Protein AF-A0A562MKD2-F1 (afdb_monomer_lite)

Organism: NCBI:txid39844

Foldseek 3Di:
DPDPDPPVCVLVVCVVVVQVQCNVCVVVLVVVCVVVVHDPVVSVVVSVVRSVVVVVVVVVVVVVVVVVVVVVVVVD

Radius of gyration: 17.89 Å; chains: 1; bounding box: 30×24×55 Å

Structure (mmCIF, N/CA/C/O backbone):
data_AF-A0A562MKD2-F1
#
_entry.id   AF-A0A562MKD2-F1
#
loop_
_atom_site.group_PDB
_atom_site.id
_atom_site.type_symbol
_atom_site.label_atom_id
_atom_site.label_alt_id
_atom_site.label_comp_id
_atom_site.label_asym_id
_atom_site.label_entity_id
_atom_site.label_seq_id
_atom_site.pdbx_PDB_ins_code
_atom_site.Cartn_x
_atom_site.Cartn_y
_atom_site.Cartn_z
_atom_site.occupancy
_atom_site.B_iso_or_equiv
_atom_site.auth_seq_id
_atom_site.auth_comp_id
_atom_site.auth_asym_id
_atom_site.auth_atom_id
_atom_site.pdbx_PDB_model_num
ATOM 1 N N . MET A 1 1 ? -11.277 -13.562 18.345 1.00 36.41 1 MET A N 1
ATOM 2 C CA . MET A 1 1 ? -10.386 -14.320 17.441 1.00 36.41 1 MET A CA 1
ATOM 3 C C . MET A 1 1 ? -9.357 -13.341 16.901 1.00 36.41 1 MET A C 1
ATOM 5 O O . MET A 1 1 ? -9.644 -12.642 15.941 1.00 36.41 1 MET A O 1
ATOM 9 N N . THR A 1 2 ? -8.218 -13.182 17.575 1.00 46.38 2 THR A N 1
ATOM 10 C CA . THR A 1 2 ? -7.117 -12.370 17.046 1.00 46.38 2 THR A CA 1
ATOM 11 C C . THR A 1 2 ? -6.386 -13.229 16.024 1.00 46.38 2 THR A C 1
ATOM 13 O O . THR A 1 2 ? -5.831 -14.273 16.356 1.00 46.38 2 THR A O 1
ATOM 16 N N . VAL A 1 3 ? -6.467 -12.856 14.749 1.00 61.03 3 VAL A N 1
ATOM 17 C CA . VAL A 1 3 ? -5.663 -13.503 13.712 1.00 61.03 3 VAL A CA 1
ATOM 18 C C . VAL A 1 3 ? -4.212 -13.163 14.041 1.00 61.03 3 VAL A C 1
ATOM 20 O O . VAL A 1 3 ? -3.842 -11.992 14.003 1.00 61.03 3 VAL A O 1
ATOM 23 N N . GLN A 1 4 ? -3.406 -14.151 14.441 1.00 62.66 4 GLN A N 1
ATOM 24 C CA . GLN A 1 4 ? -1.965 -13.947 14.571 1.00 62.66 4 GLN A CA 1
ATOM 25 C C . GLN A 1 4 ? -1.416 -13.649 13.177 1.00 62.66 4 GLN A C 1
ATOM 27 O O . GLN A 1 4 ? -1.294 -14.542 12.339 1.00 62.66 4 GLN A O 1
ATOM 32 N N . VAL A 1 5 ? -1.136 -12.375 12.922 1.00 68.69 5 VAL A N 1
ATOM 33 C CA . VAL A 1 5 ? -0.482 -11.944 11.693 1.00 68.69 5 VAL A CA 1
ATOM 34 C C . VAL A 1 5 ? 1.000 -12.260 11.835 1.00 68.69 5 VAL A C 1
ATOM 36 O O . VAL A 1 5 ? 1.705 -11.670 12.650 1.00 68.69 5 VAL A O 1
ATOM 39 N N . ASP A 1 6 ? 1.464 -13.228 11.053 1.00 79.38 6 ASP A N 1
ATOM 40 C CA . ASP A 1 6 ? 2.883 -13.534 10.928 1.00 79.38 6 ASP A CA 1
ATOM 41 C C . ASP A 1 6 ? 3.528 -12.490 10.011 1.00 79.38 6 ASP A C 1
ATOM 43 O O . ASP A 1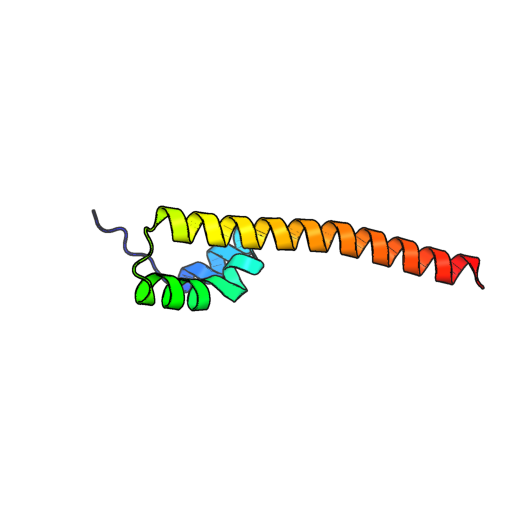 6 ? 3.503 -12.596 8.781 1.00 79.38 6 ASP A O 1
ATOM 47 N N . VAL A 1 7 ? 4.071 -11.444 10.630 1.00 78.38 7 VAL A N 1
ATOM 48 C CA . VAL A 1 7 ? 4.685 -10.305 9.936 1.00 78.38 7 VAL A CA 1
ATOM 49 C C . VAL A 1 7 ? 5.867 -10.745 9.063 1.00 78.38 7 VAL A C 1
ATOM 51 O O . VAL A 1 7 ? 6.135 -10.127 8.037 1.00 78.38 7 VAL A O 1
ATOM 54 N N . HIS A 1 8 ? 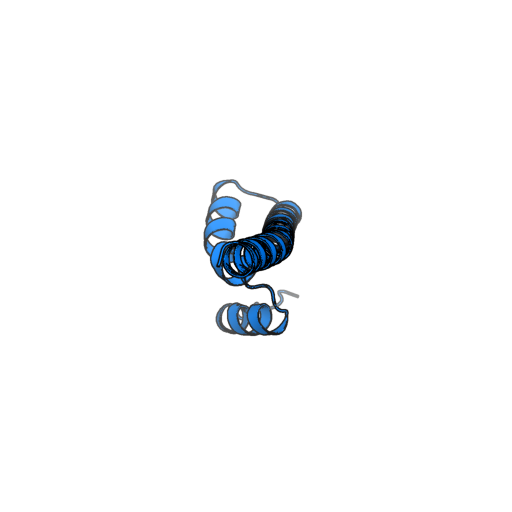6.526 -11.864 9.385 1.00 81.81 8 HIS A N 1
ATOM 55 C CA . HIS A 1 8 ? 7.625 -12.404 8.580 1.00 81.81 8 HIS A CA 1
ATOM 56 C C . HIS A 1 8 ? 7.144 -13.079 7.288 1.00 81.81 8 HIS A C 1
ATOM 58 O O . HIS A 1 8 ? 7.887 -13.128 6.308 1.00 81.81 8 HIS A O 1
ATOM 64 N N . LYS A 1 9 ? 5.896 -13.565 7.245 1.00 86.94 9 LYS A N 1
ATOM 65 C CA . LYS A 1 9 ? 5.272 -14.096 6.017 1.00 86.94 9 LYS A CA 1
ATOM 66 C C . LYS A 1 9 ? 4.718 -13.005 5.113 1.00 86.94 9 LYS A C 1
ATOM 68 O O . LYS A 1 9 ? 4.525 -13.244 3.922 1.00 86.94 9 LYS A O 1
ATOM 73 N N . LEU A 1 10 ? 4.478 -11.819 5.660 1.00 84.94 10 LEU A N 1
ATOM 74 C CA . LEU A 1 10 ? 3.830 -10.719 4.957 1.00 84.94 10 LEU A CA 1
ATOM 75 C C . LEU A 1 10 ? 4.574 -10.314 3.665 1.00 84.94 10 LEU A C 1
ATOM 77 O O . LEU A 1 10 ? 3.918 -10.259 2.625 1.00 84.94 10 LEU A O 1
ATOM 81 N N . PRO A 1 11 ? 5.918 -10.168 3.634 1.00 83.81 11 PRO A N 1
ATOM 82 C CA . PRO A 1 11 ? 6.646 -9.893 2.393 1.00 83.81 11 PRO A CA 1
ATOM 83 C C . PRO A 1 11 ? 6.465 -10.988 1.336 1.00 83.81 11 PRO A C 1
ATOM 85 O O . PRO A 1 11 ? 6.220 -10.681 0.173 1.00 83.81 11 PRO A O 1
ATOM 88 N N . VAL A 1 12 ? 6.514 -12.262 1.742 1.00 88.62 12 VAL A N 1
ATOM 89 C CA . VAL A 1 12 ? 6.349 -13.413 0.837 1.00 88.62 12 VAL A CA 1
ATOM 90 C C . VAL A 1 12 ? 4.950 -13.419 0.215 1.00 88.62 12 VAL A C 1
ATOM 92 O O . VAL A 1 12 ? 4.801 -13.622 -0.990 1.00 88.62 12 VAL A O 1
ATOM 95 N N . MET A 1 13 ? 3.920 -13.143 1.019 1.00 88.56 13 MET A N 1
ATOM 96 C CA . MET A 1 13 ? 2.536 -13.045 0.551 1.00 88.56 13 MET A CA 1
ATOM 97 C C . MET A 1 13 ? 2.339 -11.868 -0.412 1.00 88.56 13 MET A C 1
ATOM 99 O O . MET A 1 13 ? 1.707 -12.031 -1.454 1.00 88.56 13 MET A O 1
ATOM 103 N N . LEU A 1 14 ? 2.908 -10.698 -0.106 1.00 88.69 14 LEU A N 1
ATOM 104 C CA . LEU A 1 14 ? 2.828 -9.517 -0.972 1.00 88.69 14 LEU A CA 1
ATOM 105 C C . LEU A 1 14 ? 3.545 -9.735 -2.311 1.00 88.69 14 LEU A C 1
ATOM 107 O O . LEU A 1 14 ? 3.019 -9.348 -3.358 1.00 88.69 14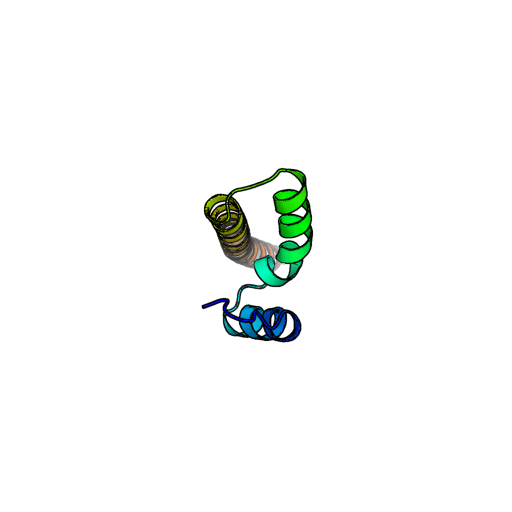 LEU A O 1
ATOM 111 N N . THR A 1 15 ? 4.695 -10.417 -2.305 1.00 86.69 15 THR A N 1
ATOM 112 C CA . THR A 1 15 ? 5.380 -10.827 -3.537 1.00 86.69 15 THR A CA 1
ATOM 113 C C . THR A 1 15 ? 4.510 -11.783 -4.361 1.00 86.69 15 THR A C 1
ATOM 115 O O . THR A 1 15 ? 4.348 -11.569 -5.563 1.00 86.69 15 THR A O 1
ATOM 118 N N . ALA A 1 16 ? 3.893 -12.794 -3.735 1.00 89.12 16 ALA A N 1
ATOM 119 C CA . ALA A 1 16 ? 3.012 -13.746 -4.420 1.00 89.12 16 ALA A CA 1
ATOM 120 C C . ALA A 1 16 ? 1.768 -13.076 -5.037 1.00 89.12 16 ALA A C 1
ATOM 122 O O . ALA A 1 16 ? 1.353 -13.431 -6.139 1.00 89.12 16 ALA A O 1
ATOM 123 N N . LEU A 1 17 ? 1.212 -12.062 -4.369 1.00 89.06 17 LEU A N 1
ATOM 124 C CA . LEU A 1 17 ? 0.093 -11.252 -4.867 1.00 89.06 17 LEU A CA 1
ATOM 125 C C . LEU A 1 17 ? 0.507 -10.203 -5.912 1.00 89.06 17 LEU A C 1
ATOM 127 O O . LEU A 1 17 ? -0.351 -9.513 -6.467 1.00 89.06 17 LEU A O 1
ATOM 131 N N . ARG A 1 18 ? 1.809 -10.089 -6.212 1.00 86.50 18 ARG A N 1
ATOM 132 C CA . ARG A 1 18 ? 2.381 -9.080 -7.116 1.00 86.50 18 ARG A CA 1
ATOM 133 C C . ARG A 1 18 ? 2.020 -7.657 -6.677 1.00 86.50 18 ARG A C 1
ATOM 135 O O . ARG A 1 18 ? 1.586 -6.847 -7.499 1.00 86.50 18 ARG A O 1
ATOM 142 N N . LEU A 1 19 ? 2.211 -7.373 -5.388 1.00 88.81 19 LEU A N 1
ATOM 143 C CA . LEU A 1 19 ? 2.025 -6.058 -4.769 1.00 88.81 19 LEU A CA 1
ATOM 144 C C . LEU A 1 19 ? 3.387 -5.460 -4.354 1.00 88.81 19 LEU A C 1
ATOM 146 O O . LEU A 1 19 ? 3.685 -5.353 -3.160 1.00 88.81 19 LEU A O 1
ATOM 150 N N . PRO A 1 20 ? 4.275 -5.136 -5.317 1.00 85.56 20 PRO A N 1
ATOM 151 C CA . PRO A 1 20 ? 5.626 -4.670 -5.016 1.00 85.56 20 PRO A CA 1
ATOM 152 C C . PRO A 1 20 ? 5.639 -3.325 -4.282 1.00 85.56 20 PRO A C 1
ATOM 154 O O . PRO A 1 20 ? 6.559 -3.066 -3.509 1.00 85.56 20 PRO A O 1
ATOM 157 N N . SER A 1 21 ? 4.638 -2.468 -4.497 1.00 88.00 21 SER A N 1
ATOM 158 C CA . SER A 1 21 ? 4.578 -1.160 -3.845 1.00 88.00 21 SER A CA 1
ATOM 159 C C . SER A 1 21 ? 4.056 -1.275 -2.421 1.00 88.00 21 SER A C 1
ATOM 161 O O . SER A 1 21 ? 4.611 -0.631 -1.536 1.00 88.00 21 SER A O 1
ATOM 163 N N . PHE A 1 22 ? 3.104 -2.180 -2.158 1.00 89.06 22 PHE A N 1
ATOM 164 C CA . PHE A 1 22 ? 2.789 -2.552 -0.772 1.00 89.06 22 PHE A CA 1
ATOM 165 C C . PHE A 1 22 ? 4.044 -3.040 -0.063 1.00 89.06 22 PHE A C 1
ATOM 167 O O . PHE A 1 22 ? 4.358 -2.536 1.005 1.00 89.06 22 PHE A O 1
ATOM 174 N N . GLN A 1 23 ? 4.784 -3.980 -0.659 1.00 86.56 23 GLN A N 1
ATOM 175 C CA . GLN A 1 23 ? 5.965 -4.572 -0.029 1.00 86.56 23 GLN A CA 1
ATOM 176 C C . GLN A 1 23 ? 7.023 -3.527 0.356 1.00 86.56 23 GLN A C 1
ATOM 178 O O . GLN A 1 23 ? 7.634 -3.665 1.412 1.00 86.56 23 GLN A O 1
ATOM 183 N N . GLY A 1 24 ? 7.223 -2.497 -0.471 1.00 87.06 24 GLY A N 1
ATOM 184 C CA . GLY A 1 24 ? 8.204 -1.442 -0.211 1.00 87.06 24 GLY A CA 1
ATOM 185 C C . GLY A 1 24 ? 7.765 -0.380 0.800 1.00 87.06 24 GLY A C 1
ATOM 186 O O . GLY A 1 24 ? 8.624 0.200 1.453 1.00 87.06 24 GLY A O 1
ATOM 187 N N . HIS A 1 25 ? 6.460 -0.124 0.943 1.00 88.69 25 HIS A N 1
ATOM 188 C CA . HIS A 1 25 ? 5.964 1.057 1.666 1.00 88.69 25 HIS A CA 1
ATOM 189 C C . HIS A 1 25 ? 5.048 0.751 2.859 1.00 88.69 25 HIS A C 1
ATOM 191 O O . HIS A 1 25 ? 4.712 1.663 3.611 1.00 88.69 25 HIS A O 1
ATOM 197 N N . TRP A 1 26 ? 4.637 -0.505 3.071 1.00 87.19 26 TRP A N 1
ATOM 198 C CA . TRP A 1 26 ? 3.666 -0.840 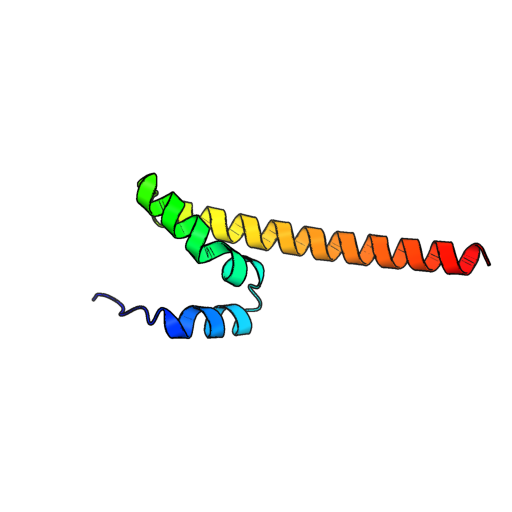4.119 1.00 87.19 26 TRP A CA 1
ATOM 199 C C . TRP A 1 26 ? 4.144 -0.526 5.541 1.00 87.19 26 TRP A C 1
ATOM 201 O O . TRP A 1 26 ? 3.315 -0.154 6.363 1.00 87.19 26 TRP A O 1
ATOM 211 N N . GLN A 1 27 ? 5.445 -0.652 5.834 1.00 88.50 27 GLN A N 1
ATOM 212 C CA . GLN A 1 27 ? 5.995 -0.372 7.169 1.00 88.50 27 GLN A CA 1
ATOM 213 C C . GLN A 1 27 ? 5.968 1.122 7.475 1.00 88.50 27 GLN A C 1
ATOM 215 O O . GLN A 1 27 ? 5.395 1.530 8.477 1.00 88.50 27 GLN A O 1
ATOM 220 N N . GLU A 1 28 ? 6.499 1.935 6.564 1.00 90.25 28 GLU A N 1
ATOM 221 C CA . GLU A 1 28 ? 6.533 3.392 6.714 1.00 90.25 28 GLU A CA 1
ATOM 222 C C . GLU A 1 28 ? 5.114 3.972 6.811 1.00 90.25 28 GLU A C 1
ATOM 224 O O . GLU A 1 28 ? 4.825 4.837 7.639 1.00 90.25 28 GLU A O 1
ATOM 229 N N . LEU A 1 29 ? 4.189 3.459 5.993 1.00 89.38 29 LEU A N 1
ATOM 230 C CA . LEU A 1 29 ? 2.797 3.886 6.049 1.00 89.38 29 LEU A CA 1
ATOM 231 C C . LEU A 1 29 ? 2.107 3.426 7.344 1.00 89.38 29 LEU A C 1
ATOM 233 O O . LEU A 1 29 ? 1.218 4.125 7.823 1.00 89.38 29 LEU A O 1
ATOM 237 N N . ALA A 1 30 ? 2.500 2.278 7.908 1.00 89.06 30 ALA A N 1
ATOM 238 C CA . ALA A 1 30 ? 1.966 1.779 9.174 1.00 89.06 30 ALA A CA 1
ATOM 239 C C . ALA A 1 30 ? 2.456 2.631 10.349 1.00 89.06 30 ALA A C 1
ATOM 241 O O . ALA A 1 30 ? 1.643 3.049 11.161 1.00 89.06 30 ALA A O 1
ATOM 242 N N . GLU A 1 31 ? 3.740 2.997 10.383 1.00 90.69 31 GLU A N 1
ATOM 243 C CA . GLU A 1 31 ? 4.290 3.901 11.404 1.00 90.69 31 GLU A CA 1
ATOM 244 C C . GLU A 1 31 ? 3.601 5.275 11.375 1.00 90.69 31 GLU A C 1
ATOM 246 O O . GLU A 1 31 ? 3.250 5.848 12.412 1.00 90.69 31 GLU A O 1
ATOM 251 N N . ARG A 1 32 ? 3.331 5.795 10.173 1.00 90.06 32 ARG A N 1
ATOM 252 C CA . ARG A 1 32 ? 2.554 7.028 9.994 1.00 90.06 32 ARG A CA 1
ATOM 253 C C . ARG A 1 32 ? 1.103 6.862 10.438 1.00 90.06 32 ARG A C 1
ATOM 255 O O . ARG A 1 32 ? 0.592 7.708 11.163 1.00 90.06 32 ARG A O 1
ATOM 262 N N . ALA A 1 33 ? 0.454 5.764 10.062 1.00 91.19 33 ALA A N 1
ATOM 263 C CA . ALA A 1 33 ? -0.914 5.470 10.474 1.00 91.19 33 ALA A CA 1
ATOM 264 C C . ALA A 1 33 ? -1.042 5.333 11.998 1.00 91.19 33 ALA A C 1
ATOM 266 O O . ALA A 1 33 ? -1.994 5.859 12.568 1.00 91.19 33 ALA A O 1
ATOM 267 N N . ASP A 1 34 ? -0.079 4.689 12.654 1.00 89.31 34 ASP A N 1
ATOM 268 C CA . ASP A 1 34 ? -0.056 4.520 14.106 1.00 89.31 34 ASP A CA 1
ATOM 269 C C . ASP A 1 34 ? 0.176 5.857 14.821 1.00 89.31 34 ASP A C 1
ATOM 271 O O . ASP A 1 34 ? -0.521 6.167 15.787 1.00 89.31 34 ASP A O 1
ATOM 275 N N . SER A 1 35 ? 1.100 6.688 14.325 1.00 90.44 35 SER A N 1
ATOM 276 C CA . SER A 1 35 ? 1.355 8.018 14.904 1.00 90.44 35 SER A CA 1
ATOM 277 C C . SER A 1 35 ? 0.182 8.990 14.733 1.00 90.44 35 SER A C 1
ATOM 279 O O . SER A 1 35 ? -0.104 9.779 15.632 1.00 90.44 35 SER A O 1
ATOM 281 N N . GLU A 1 36 ? -0.528 8.916 13.609 1.00 88.44 36 GLU A N 1
ATOM 282 C CA . GLU A 1 36 ? -1.689 9.758 13.310 1.00 88.44 36 GLU A CA 1
ATOM 283 C C . GLU A 1 36 ? -3.026 9.140 13.777 1.00 88.44 36 GLU A C 1
ATOM 285 O O . GLU A 1 36 ? -4.081 9.758 13.621 1.00 88.44 36 GLU A O 1
ATOM 290 N N . GLY A 1 37 ? -3.013 7.924 14.335 1.00 89.56 37 GLY A N 1
ATOM 291 C CA . GLY A 1 37 ? -4.211 7.223 14.810 1.00 89.56 37 GLY A CA 1
ATOM 292 C C . GLY A 1 37 ? -5.214 6.885 13.702 1.00 89.56 37 GLY A C 1
ATOM 293 O O . GLY A 1 37 ? -6.429 6.973 13.900 1.00 89.56 37 GLY A O 1
ATOM 294 N N . TRP A 1 38 ? -4.733 6.548 12.506 1.00 90.31 38 TRP A N 1
ATOM 295 C CA . TRP A 1 38 ? -5.593 6.250 11.366 1.00 90.31 38 TRP A CA 1
ATOM 296 C C . TRP A 1 38 ? -6.475 5.027 11.617 1.00 90.31 38 TRP A C 1
ATOM 298 O O . TRP A 1 38 ? -6.076 4.022 12.200 1.00 90.31 38 TRP A O 1
ATOM 308 N N . GLN A 1 39 ? -7.691 5.081 11.076 1.00 91.19 39 GLN A N 1
ATOM 309 C CA . GLN A 1 39 ? -8.551 3.906 11.012 1.00 91.19 39 GLN A CA 1
ATOM 310 C C . GLN A 1 39 ? -7.946 2.867 10.060 1.00 91.19 39 GLN A C 1
ATOM 312 O O . GLN A 1 39 ? -7.451 3.222 8.988 1.00 91.19 39 GLN A O 1
ATOM 317 N N . ALA A 1 40 ? -8.087 1.579 10.384 1.00 87.56 40 ALA A N 1
ATOM 318 C CA . ALA A 1 40 ? -7.589 0.485 9.544 1.00 87.56 40 ALA A CA 1
ATOM 319 C C . ALA A 1 40 ? -8.092 0.570 8.088 1.00 87.56 40 ALA A C 1
ATOM 321 O O . ALA A 1 40 ? -7.343 0.296 7.154 1.00 87.56 40 ALA A O 1
ATOM 322 N N . ALA A 1 41 ? -9.334 1.023 7.881 1.00 89.62 41 ALA A N 1
ATOM 323 C CA . ALA A 1 41 ? -9.891 1.249 6.547 1.00 89.62 41 ALA A CA 1
ATOM 324 C C . ALA A 1 41 ? -9.129 2.330 5.758 1.00 89.62 41 ALA A C 1
ATOM 326 O O . ALA A 1 41 ? -8.880 2.157 4.568 1.00 89.62 41 ALA A O 1
ATOM 327 N N . ARG A 1 42 ? -8.716 3.421 6.420 1.00 91.31 42 ARG A N 1
ATOM 328 C CA . ARG A 1 42 ? -7.940 4.508 5.802 1.00 91.31 42 ARG A CA 1
ATOM 329 C C . ARG A 1 42 ? -6.532 4.047 5.439 1.00 91.31 42 ARG A C 1
ATOM 331 O O . ARG A 1 42 ? -6.062 4.349 4.350 1.00 91.31 42 ARG A O 1
ATOM 338 N N . PHE A 1 43 ? -5.888 3.293 6.326 1.00 91.06 43 PHE A N 1
ATOM 339 C CA . PHE A 1 43 ? -4.580 2.696 6.061 1.00 91.06 43 PHE A CA 1
ATOM 340 C C . PHE A 1 43 ? -4.6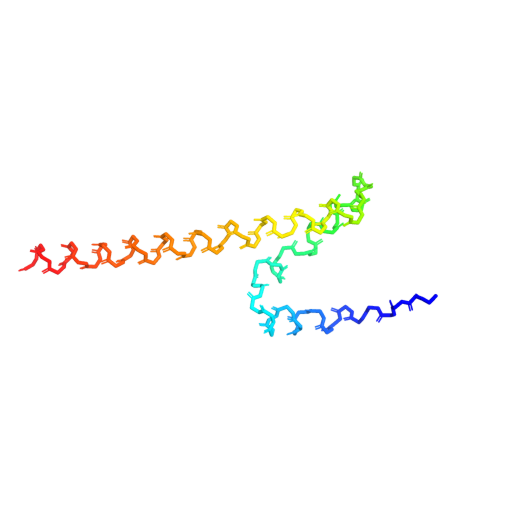16 1.758 4.843 1.00 91.06 43 PHE A C 1
ATOM 342 O O . PHE A 1 43 ? -3.802 1.893 3.931 1.00 91.06 43 PHE A O 1
ATOM 349 N N . LEU A 1 44 ? -5.606 0.858 4.785 1.00 90.75 44 LEU A N 1
ATOM 350 C CA . LEU A 1 44 ? -5.776 -0.061 3.658 1.00 90.75 44 LEU A CA 1
ATOM 351 C C . LEU A 1 44 ? -6.096 0.666 2.344 1.00 90.75 44 LEU A C 1
ATOM 353 O O . LEU A 1 44 ? -5.557 0.286 1.306 1.00 90.75 44 LEU A O 1
ATOM 357 N N . ALA A 1 45 ? -6.934 1.707 2.382 1.00 92.50 45 ALA A N 1
ATOM 358 C CA . ALA A 1 45 ? -7.239 2.521 1.206 1.00 92.50 45 ALA A CA 1
ATOM 359 C C . ALA A 1 45 ? -5.981 3.214 0.661 1.00 92.50 45 ALA A C 1
ATOM 361 O O . ALA A 1 45 ? -5.669 3.061 -0.516 1.00 92.50 45 ALA A O 1
ATOM 362 N N . ALA A 1 46 ? -5.205 3.865 1.530 1.00 91.69 46 ALA A N 1
ATOM 363 C CA . ALA A 1 46 ? -3.987 4.565 1.136 1.00 91.69 46 ALA A CA 1
ATOM 364 C C . ALA A 1 46 ? -2.930 3.622 0.529 1.00 91.69 46 ALA A C 1
ATOM 366 O O . ALA A 1 46 ? -2.289 3.964 -0.465 1.00 91.69 46 ALA A O 1
ATOM 367 N N . LEU A 1 47 ? -2.771 2.411 1.079 1.00 91.69 47 LEU A N 1
ATOM 368 C CA . LEU A 1 47 ? -1.906 1.400 0.465 1.00 91.69 47 LEU A CA 1
ATOM 369 C C . LEU A 1 47 ? -2.415 0.985 -0.921 1.00 91.69 47 LEU A C 1
ATOM 371 O O . LEU A 1 47 ? -1.629 0.918 -1.867 1.00 91.69 47 LEU A O 1
ATOM 375 N N . ALA A 1 48 ? -3.718 0.719 -1.057 1.00 91.12 48 ALA A N 1
ATOM 376 C CA . ALA A 1 48 ? -4.323 0.319 -2.326 1.00 91.12 48 ALA A CA 1
ATOM 377 C C . ALA A 1 48 ? -4.145 1.390 -3.413 1.00 91.12 48 ALA A C 1
ATOM 379 O O . ALA A 1 48 ? -3.788 1.057 -4.544 1.00 91.12 48 ALA A O 1
ATOM 380 N N . GLU A 1 49 ? -4.328 2.663 -3.060 1.00 91.69 49 GLU A N 1
ATOM 381 C CA . GLU A 1 49 ? -4.089 3.804 -3.947 1.00 91.69 49 GLU A CA 1
ATOM 382 C C . GLU A 1 49 ? -2.630 3.863 -4.416 1.00 91.69 49 GLU A C 1
ATOM 384 O O . GLU A 1 49 ? -2.374 4.037 -5.608 1.00 91.69 49 GLU A O 1
ATOM 389 N N . LEU A 1 50 ? -1.671 3.641 -3.510 1.00 90.81 50 LEU A N 1
ATOM 390 C CA . LEU A 1 50 ? -0.245 3.634 -3.841 1.00 90.81 50 LEU A CA 1
ATOM 391 C C . LEU A 1 50 ? 0.114 2.545 -4.863 1.00 90.81 50 LEU A C 1
ATOM 393 O O . LEU A 1 50 ? 0.847 2.797 -5.820 1.00 90.81 50 LEU A O 1
ATOM 397 N N . GLU A 1 51 ? -0.402 1.329 -4.684 1.00 90.69 51 GLU A N 1
ATOM 398 C CA . GLU A 1 51 ? -0.172 0.233 -5.631 1.00 90.69 51 GLU A CA 1
ATOM 399 C C . GLU A 1 51 ? -0.798 0.508 -6.997 1.00 90.69 51 GLU A C 1
ATOM 401 O O . GLU A 1 51 ? -0.179 0.215 -8.022 1.00 90.69 51 GLU A O 1
ATOM 406 N N . LEU A 1 52 ? -2.006 1.075 -7.025 1.00 88.56 52 LEU A N 1
ATOM 407 C CA . LEU A 1 52 ? -2.689 1.402 -8.272 1.00 88.56 52 LEU A CA 1
ATOM 408 C C . LEU A 1 52 ? -1.913 2.474 -9.050 1.00 88.56 52 LEU A C 1
ATOM 410 O O . LEU A 1 52 ? -1.584 2.264 -10.216 1.00 88.56 52 LEU A O 1
ATOM 414 N N . ALA A 1 53 ? -1.493 3.544 -8.368 1.00 88.38 53 ALA A N 1
ATOM 415 C CA . ALA A 1 53 ? -0.679 4.608 -8.952 1.00 88.38 53 ALA A CA 1
ATOM 416 C C . ALA A 1 53 ? 0.653 4.084 -9.523 1.00 88.38 53 ALA A C 1
ATOM 418 O O . ALA A 1 53 ? 1.089 4.485 -10.607 1.00 88.38 53 ALA A O 1
ATOM 419 N N . GLN A 1 54 ? 1.293 3.138 -8.831 1.00 85.81 54 GLN A N 1
ATOM 420 C CA . GLN A 1 54 ? 2.539 2.522 -9.294 1.00 85.81 54 GLN A CA 1
ATOM 421 C C . GLN A 1 54 ? 2.330 1.580 -10.488 1.00 85.81 54 GLN A C 1
ATOM 423 O O . GLN A 1 54 ? 3.201 1.483 -11.360 1.00 85.81 54 GLN A O 1
ATOM 428 N N . ARG A 1 55 ? 1.177 0.907 -10.581 1.00 84.75 55 ARG A N 1
ATOM 429 C CA . ARG A 1 55 ? 0.807 0.101 -11.756 1.00 84.75 55 ARG A CA 1
ATOM 430 C C . ARG A 1 55 ? 0.534 0.971 -12.976 1.00 84.75 55 ARG A C 1
ATOM 432 O O . ARG A 1 55 ? 1.062 0.659 -14.044 1.00 84.75 55 ARG A O 1
ATOM 439 N N . ASP A 1 56 ? -0.191 2.072 -12.806 1.00 79.75 56 ASP A N 1
ATOM 440 C CA . ASP A 1 56 ? -0.459 3.033 -13.881 1.00 79.75 56 ASP A CA 1
ATOM 441 C C . ASP A 1 56 ? 0.836 3.670 -14.389 1.00 79.75 56 ASP A C 1
ATOM 443 O O . ASP A 1 56 ? 1.069 3.759 -15.596 1.00 79.75 56 ASP A O 1
ATOM 447 N N . THR A 1 57 ? 1.747 4.007 -13.473 1.00 78.12 57 THR A N 1
ATOM 448 C CA . THR A 1 57 ? 3.076 4.527 -13.818 1.00 78.12 57 THR A CA 1
ATOM 449 C C . THR A 1 57 ? 3.915 3.495 -14.569 1.00 78.12 57 THR A C 1
ATOM 451 O O . THR A 1 57 ? 4.586 3.845 -15.536 1.00 78.12 57 THR A O 1
ATOM 454 N N . ARG A 1 58 ? 3.869 2.208 -14.193 1.00 76.19 58 ARG A N 1
ATOM 455 C CA . ARG A 1 58 ? 4.577 1.145 -14.930 1.00 76.19 58 ARG A CA 1
ATOM 456 C C . ARG A 1 58 ? 3.993 0.932 -16.327 1.00 76.19 58 ARG A C 1
ATOM 458 O O . ARG A 1 58 ? 4.755 0.703 -17.264 1.00 76.19 58 ARG A O 1
ATOM 465 N N . TRP A 1 59 ? 2.671 1.010 -16.474 1.00 73.75 59 TRP A N 1
ATOM 466 C CA . TRP A 1 59 ? 2.013 0.924 -17.777 1.00 73.75 59 TRP A CA 1
ATOM 467 C C . TRP A 1 59 ? 2.414 2.095 -18.684 1.00 73.75 59 TRP A C 1
ATOM 469 O O . TRP A 1 59 ? 2.902 1.871 -19.794 1.00 73.75 59 TRP A O 1
ATOM 479 N N . MET A 1 60 ? 2.312 3.330 -18.186 1.00 77.75 60 MET A N 1
ATOM 480 C CA . MET A 1 60 ? 2.723 4.524 -18.928 1.00 77.75 60 MET A CA 1
ATOM 481 C C . MET A 1 60 ? 4.229 4.543 -19.212 1.00 77.75 60 MET A C 1
ATOM 483 O O . MET A 1 60 ? 4.642 4.864 -20.323 1.00 77.75 60 MET A O 1
ATOM 487 N N . GLY A 1 61 ? 5.061 4.146 -18.250 1.00 78.25 61 GLY A N 1
ATOM 488 C CA . GLY A 1 61 ? 6.514 4.081 -18.404 1.00 78.25 61 GLY A CA 1
ATOM 489 C C . GLY A 1 61 ? 6.950 3.083 -19.475 1.00 78.25 61 GLY A C 1
ATOM 490 O O . GLY A 1 61 ? 7.818 3.401 -20.280 1.00 78.25 61 GLY A O 1
ATOM 491 N N . GLY A 1 62 ? 6.305 1.914 -19.549 1.00 79.31 62 GLY A N 1
ATOM 492 C CA . GLY A 1 62 ? 6.554 0.942 -20.617 1.00 79.31 62 GLY A CA 1
ATOM 493 C C . GLY A 1 62 ? 6.155 1.464 -21.999 1.00 79.31 62 GLY A C 1
ATOM 494 O O . GLY A 1 62 ? 6.891 1.269 -22.965 1.00 79.31 62 GLY A O 1
ATOM 495 N N . TYR A 1 63 ? 5.029 2.179 -22.095 1.00 79.38 63 TYR A N 1
ATOM 496 C CA . TYR A 1 63 ? 4.634 2.851 -23.334 1.00 79.38 63 TYR A CA 1
ATOM 497 C C . TYR A 1 63 ? 5.665 3.908 -23.755 1.00 79.38 63 TYR A C 1
ATOM 499 O O . TYR A 1 63 ? 6.121 3.906 -24.897 1.00 79.38 63 TYR A O 1
ATOM 507 N N . MET A 1 64 ? 6.089 4.771 -22.829 1.00 80.81 64 MET A N 1
ATOM 508 C CA . MET A 1 64 ? 7.071 5.819 -23.115 1.00 80.81 64 MET A CA 1
ATOM 509 C C . MET A 1 64 ? 8.450 5.254 -23.473 1.00 80.81 64 MET A C 1
ATOM 511 O O . MET A 1 64 ? 9.101 5.791 -24.367 1.00 80.81 64 MET A O 1
ATOM 515 N N . ASP A 1 65 ? 8.887 4.159 -22.844 1.00 83.62 65 ASP A N 1
ATOM 516 C CA . ASP A 1 65 ? 10.148 3.490 -23.186 1.00 83.62 65 ASP A CA 1
ATOM 517 C C . ASP A 1 65 ? 10.099 2.856 -24.584 1.00 83.62 65 ASP A C 1
ATOM 519 O O . ASP A 1 65 ? 11.024 3.027 -25.381 1.00 83.62 65 ASP A O 1
ATOM 523 N N . ALA A 1 66 ? 8.978 2.218 -24.938 1.00 80.56 66 ALA A N 1
ATOM 524 C CA . ALA A 1 66 ? 8.757 1.679 -26.277 1.00 80.56 66 ALA A CA 1
ATOM 525 C C . ALA A 1 66 ? 8.763 2.784 -27.348 1.00 80.56 66 ALA A C 1
ATOM 527 O O . ALA A 1 66 ? 9.427 2.642 -28.378 1.00 80.56 66 ALA A O 1
ATOM 528 N N . VAL A 1 67 ? 8.087 3.910 -27.091 1.00 82.06 67 VAL A N 1
ATOM 529 C CA . VAL A 1 67 ? 8.097 5.089 -27.973 1.00 82.06 67 VAL A CA 1
ATOM 530 C C . VAL A 1 67 ? 9.508 5.670 -28.094 1.00 82.06 67 VAL A C 1
ATOM 532 O O . VAL A 1 67 ? 9.962 5.950 -29.203 1.00 82.06 67 VAL A O 1
ATOM 535 N N . ALA A 1 68 ? 10.246 5.796 -26.988 1.00 82.44 68 ALA A N 1
ATOM 536 C CA . ALA A 1 68 ? 11.627 6.271 -26.999 1.00 82.44 68 ALA A CA 1
ATOM 537 C C . ALA A 1 68 ? 12.560 5.333 -27.786 1.00 82.44 68 ALA A C 1
ATOM 539 O O . ALA A 1 68 ? 13.439 5.801 -28.511 1.00 82.44 68 ALA A O 1
ATOM 540 N N . SER A 1 69 ? 12.366 4.015 -27.689 1.00 81.75 69 SER A N 1
ATOM 541 C CA . SER A 1 69 ? 13.116 3.035 -28.481 1.00 81.75 69 SER A CA 1
ATOM 542 C C . SER A 1 69 ? 12.791 3.122 -29.973 1.00 81.75 69 SER A C 1
ATOM 544 O O . SER A 1 69 ? 13.711 3.126 -30.787 1.00 81.75 69 SER A O 1
ATOM 546 N N . LEU A 1 70 ? 11.518 3.290 -30.341 1.00 81.69 70 LEU A N 1
ATOM 547 C CA . LEU A 1 70 ? 11.098 3.515 -31.729 1.00 81.69 70 LEU A CA 1
ATOM 548 C C . LEU A 1 70 ? 11.700 4.798 -32.315 1.00 81.69 70 LEU A C 1
ATOM 550 O O . LEU A 1 70 ? 12.238 4.764 -33.419 1.00 81.69 70 LEU A O 1
ATOM 554 N N . LEU A 1 71 ? 11.689 5.905 -31.568 1.00 84.94 71 LEU A N 1
ATOM 555 C CA . LEU A 1 71 ? 12.326 7.157 -31.991 1.00 84.94 71 LEU A CA 1
ATOM 556 C C . LEU A 1 71 ? 13.837 6.985 -32.221 1.00 84.94 71 LEU A C 1
ATOM 558 O O . LEU A 1 71 ? 14.371 7.511 -33.196 1.00 84.94 71 LEU A O 1
ATOM 562 N N . ARG A 1 72 ? 14.526 6.199 -31.379 1.00 84.50 72 ARG A N 1
ATOM 563 C CA . ARG A 1 72 ? 15.945 5.854 -31.584 1.00 84.50 72 ARG A CA 1
ATOM 564 C C . ARG A 1 72 ? 16.184 4.975 -32.816 1.00 84.50 72 ARG A C 1
ATOM 566 O O . ARG A 1 72 ? 17.246 5.094 -33.418 1.00 84.50 72 ARG A O 1
ATOM 573 N N . CYS A 1 73 ? 15.242 4.098 -33.169 1.00 81.00 73 CYS A N 1
ATOM 574 C CA . CYS A 1 73 ? 15.333 3.235 -34.350 1.00 81.00 73 CYS A CA 1
ATOM 575 C C . CYS A 1 73 ? 15.035 3.970 -35.661 1.00 81.00 73 CYS A C 1
ATOM 577 O O . CYS A 1 73 ? 15.649 3.644 -36.663 1.00 81.00 73 CYS A O 1
ATOM 579 N N . VAL A 1 74 ? 14.106 4.933 -35.665 1.00 80.31 74 VAL A N 1
ATOM 580 C CA . VAL A 1 74 ? 13.735 5.709 -36.867 1.00 80.31 74 VAL A CA 1
ATOM 581 C C . VAL A 1 74 ? 14.717 6.857 -37.133 1.00 80.31 74 VAL A C 1
ATOM 583 O O . VAL A 1 74 ? 14.882 7.277 -38.272 1.00 80.31 74 VAL A O 1
ATOM 586 N N . GLY A 1 75 ? 15.376 7.371 -36.090 1.00 72.50 75 GLY A N 1
ATOM 587 C CA . GLY A 1 75 ? 16.392 8.422 -36.206 1.00 72.50 75 GLY A CA 1
ATOM 588 C C . GLY A 1 75 ? 17.791 7.942 -36.618 1.00 72.50 75 GLY A C 1
ATOM 589 O O . GLY A 1 75 ? 18.711 8.758 -36.637 1.00 72.50 75 GLY A O 1
ATOM 590 N N . ARG A 1 76 ? 17.973 6.647 -36.900 1.00 56.03 76 ARG A N 1
ATOM 591 C CA . ARG A 1 76 ? 19.218 6.033 -37.381 1.00 56.03 76 ARG A CA 1
ATOM 592 C C . ARG A 1 76 ? 18.974 5.393 -38.739 1.00 56.03 76 ARG A C 1
ATOM 594 O O . ARG A 1 76 ? 19.898 5.480 -39.574 1.00 56.03 76 ARG A O 1
#

Sequence (76 aa):
MTVQVDVHKLPVMLTALRLPSFQGHWQELAERADSEGWQAARFLAALAELELAQRDTRWMGGYMDAVASLLRCVGR

Secondary structure (DSSP, 8-state):
------TTTHHHHHHHTT-HHHHHHHHHHHHHHHHHT--HHHHHHHHHHHHHHHHHHHHH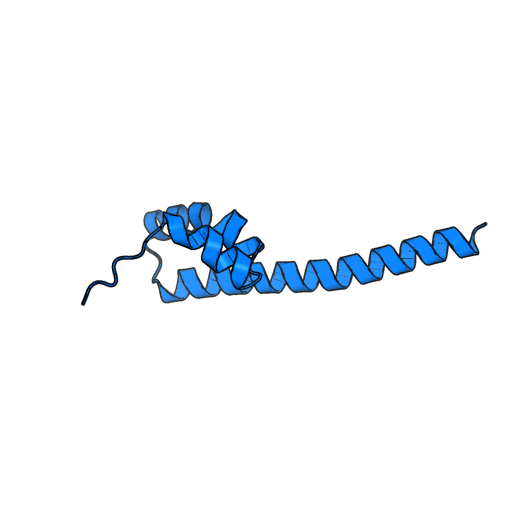HHHHHHHHHHHHHHT-

pLDDT: mean 83.55, std 10.0, range [36.41, 92.5]